Protein AF-A0A524RUF8-F1 (afdb_monomer_lite)

Foldseek 3Di:
DVVVVVVCVVPVCVVVVVLVLLVLPDDPVCSVVSVVVVVVVVVVCVVVVVVVQVVLVVVPVCRSVVVVVVVVVVVVVCCVPPPDDSDDPVRDDDDDDPVRVPVVVVVVVQCVPPVRVVVVVVVVVVVVVVVVVVD

Radius of gyration: 19.33 Å; chains: 1; bounding box: 48×36×53 Å

Secondary structure (DSSP, 8-state):
-HHHHHHHHHHTTHHHHHHHHHHHHS-TTTHHHHHHHHHHHHHHHHHHHHHHHHHHHHH-TTHHHHHHHHHHHHHHHHHHHH---SS-GGG-PPPPPTTTS-HHHHHHHHHHSHHHHHHHHHHHHHHHHHHHH--

Organism: NCBI:txid2507554

pLDDT: mean 83.52, std 9.85, range [46.72, 95.44]

Structure (mmCIF, N/CA/C/O backbone):
data_AF-A0A524RUF8-F1
#
_entry.id   AF-A0A524RUF8-F1
#
loop_
_atom_site.group_PDB
_atom_site.id
_atom_site.type_symbol
_atom_site.label_atom_id
_atom_site.label_alt_id
_atom_site.label_comp_id
_atom_site.label_asym_id
_atom_site.label_entity_id
_atom_site.label_seq_id
_atom_site.pdbx_PDB_ins_code
_atom_site.Cartn_x
_atom_site.Cartn_y
_atom_site.Cartn_z
_atom_site.occupancy
_atom_site.B_iso_or_equiv
_atom_site.auth_seq_id
_atom_site.auth_comp_id
_atom_site.auth_asym_id
_atom_site.auth_atom_id
_atom_site.pdbx_PDB_model_num
ATOM 1 N N . MET A 1 1 ? 5.686 19.481 -10.696 1.00 80.69 1 MET A N 1
ATOM 2 C CA . MET A 1 1 ? 6.409 18.812 -9.589 1.00 80.69 1 MET A CA 1
ATOM 3 C C . MET A 1 1 ? 5.611 18.881 -8.281 1.00 80.69 1 MET A C 1
ATOM 5 O O . MET A 1 1 ? 5.218 17.828 -7.800 1.00 80.69 1 MET A O 1
ATOM 9 N N . PHE A 1 2 ? 5.238 20.068 -7.779 1.00 89.62 2 PHE A N 1
ATOM 10 C CA . PHE A 1 2 ? 4.417 20.215 -6.557 1.00 89.62 2 PHE A CA 1
ATOM 11 C C . PHE A 1 2 ? 3.030 19.557 -6.618 1.00 89.62 2 PHE A C 1
ATOM 13 O O . PHE A 1 2 ? 2.693 18.780 -5.733 1.00 89.62 2 PHE A O 1
ATOM 20 N N . LEU A 1 3 ? 2.255 19.796 -7.684 1.00 90.12 3 LEU A N 1
ATOM 21 C CA . LEU A 1 3 ? 0.925 19.186 -7.835 1.00 90.12 3 LEU A CA 1
ATOM 22 C C . LEU A 1 3 ? 0.988 17.651 -7.835 1.00 90.12 3 LEU A C 1
ATOM 24 O O . LEU A 1 3 ? 0.175 16.997 -7.194 1.00 90.12 3 LEU A O 1
ATOM 28 N N . GLY A 1 4 ? 2.004 17.085 -8.493 1.00 86.31 4 GLY A N 1
ATOM 29 C CA . GLY A 1 4 ? 2.237 15.641 -8.496 1.00 86.31 4 GLY A CA 1
ATOM 30 C C . GLY A 1 4 ? 2.497 15.087 -7.094 1.00 86.31 4 GLY A C 1
ATOM 31 O O . GLY A 1 4 ? 1.963 14.043 -6.760 1.00 86.31 4 GLY A O 1
ATOM 32 N N . ARG A 1 5 ? 3.242 15.808 -6.246 1.00 85.06 5 ARG A N 1
ATOM 33 C CA . ARG A 1 5 ? 3.505 15.403 -4.852 1.00 85.06 5 ARG A CA 1
ATOM 34 C C . ARG A 1 5 ? 2.280 15.508 -3.955 1.00 85.06 5 ARG A C 1
ATOM 36 O O . ARG A 1 5 ? 2.108 14.676 -3.074 1.00 85.06 5 ARG A O 1
ATOM 43 N N . ILE A 1 6 ? 1.435 16.511 -4.184 1.00 89.31 6 ILE A N 1
ATOM 44 C CA . ILE A 1 6 ? 0.162 16.642 -3.468 1.00 89.31 6 ILE A CA 1
ATOM 45 C C . ILE A 1 6 ? -0.744 15.455 -3.803 1.00 89.31 6 ILE A C 1
ATOM 47 O O . ILE A 1 6 ? -1.299 14.845 -2.895 1.00 89.31 6 ILE A O 1
ATOM 51 N N . LEU A 1 7 ? -0.862 15.108 -5.089 1.00 86.81 7 LEU A N 1
ATOM 52 C CA . LEU A 1 7 ? -1.656 13.961 -5.529 1.00 86.81 7 LEU A CA 1
ATOM 53 C C . LEU A 1 7 ? -1.101 12.647 -4.976 1.00 86.81 7 LEU A C 1
ATOM 55 O O . LEU A 1 7 ? -1.855 11.870 -4.402 1.00 86.81 7 LEU A O 1
ATOM 59 N N . ASP A 1 8 ? 0.211 12.446 -5.081 1.00 82.38 8 ASP A N 1
ATOM 60 C CA . ASP A 1 8 ? 0.896 11.264 -4.560 1.00 82.38 8 ASP A CA 1
ATOM 61 C C . ASP A 1 8 ? 0.653 11.098 -3.050 1.00 82.38 8 ASP A C 1
ATOM 63 O O . ASP A 1 8 ? 0.187 10.051 -2.596 1.00 82.38 8 ASP A O 1
ATOM 67 N N . GLY A 1 9 ? 0.824 12.180 -2.281 1.00 84.12 9 GLY A N 1
ATOM 68 C CA . GLY A 1 9 ? 0.538 12.207 -0.847 1.00 84.12 9 GLY A CA 1
ATOM 69 C C . GLY A 1 9 ? -0.931 11.929 -0.518 1.00 84.12 9 GLY A C 1
ATOM 70 O O . GLY A 1 9 ? -1.215 11.160 0.398 1.00 84.12 9 GLY A O 1
ATOM 71 N N . ALA A 1 10 ? -1.868 12.491 -1.286 1.00 84.88 10 ALA A N 1
ATOM 72 C CA . ALA A 1 10 ? -3.296 12.236 -1.104 1.00 84.88 10 ALA A CA 1
ATOM 73 C C . ALA A 1 10 ? -3.663 10.761 -1.355 1.00 84.88 10 ALA A C 1
ATOM 75 O O . ALA A 1 10 ? -4.521 10.215 -0.665 1.00 84.88 10 ALA A O 1
ATOM 76 N N . THR A 1 11 ? -2.993 10.093 -2.300 1.00 85.44 11 THR A N 1
ATOM 77 C CA . THR A 1 11 ? -3.218 8.669 -2.616 1.00 85.44 11 THR A CA 1
ATOM 78 C C . THR A 1 11 ? -2.394 7.687 -1.774 1.00 85.44 11 THR A C 1
ATOM 80 O O . THR A 1 11 ? -2.659 6.482 -1.790 1.00 85.44 11 THR A O 1
ATOM 83 N N . GLY A 1 12 ? -1.421 8.176 -1.000 1.00 82.81 12 GLY A N 1
ATOM 84 C CA . GLY A 1 12 ? -0.479 7.342 -0.246 1.00 82.81 12 GLY A CA 1
ATOM 85 C C . GLY A 1 12 ? -1.096 6.531 0.902 1.00 82.81 12 GLY A C 1
ATOM 86 O O . GLY A 1 12 ? -0.492 5.571 1.373 1.00 82.81 12 GLY A O 1
ATOM 87 N N . GLY A 1 13 ? -2.313 6.866 1.344 1.00 82.06 13 GLY A N 1
ATOM 88 C CA . GLY A 1 13 ? -3.005 6.174 2.443 1.00 82.06 13 GLY A CA 1
ATOM 89 C C . GLY A 1 13 ? -3.579 4.792 2.098 1.00 82.06 13 GLY A C 1
ATOM 90 O O . GLY A 1 13 ? -4.053 4.087 2.987 1.00 82.06 13 GLY A O 1
ATOM 91 N N . THR A 1 14 ? -3.525 4.378 0.832 1.00 85.31 14 THR A N 1
ATOM 92 C CA . THR A 1 14 ? -4.166 3.154 0.314 1.00 85.31 14 THR A CA 1
ATOM 93 C C . THR A 1 14 ? -3.799 1.880 1.078 1.00 85.31 14 THR A C 1
ATOM 95 O O . THR A 1 14 ? -4.686 1.101 1.427 1.00 85.31 14 THR A O 1
ATOM 98 N N . ALA A 1 15 ? -2.519 1.674 1.401 1.00 83.44 15 ALA A N 1
ATOM 99 C CA . ALA A 1 15 ? -2.077 0.488 2.138 1.00 83.44 15 ALA A CA 1
ATOM 100 C C . ALA A 1 15 ? -2.606 0.449 3.583 1.00 83.44 15 ALA A C 1
ATOM 102 O O . ALA A 1 15 ? -2.918 -0.628 4.094 1.00 83.44 15 ALA A O 1
ATOM 103 N N . ALA A 1 16 ? -2.718 1.606 4.241 1.00 84.94 16 ALA A N 1
ATOM 104 C CA . ALA A 1 16 ? -3.268 1.705 5.591 1.00 84.94 16 ALA A CA 1
ATOM 105 C C . ALA A 1 16 ? -4.783 1.452 5.585 1.00 84.94 16 ALA A C 1
ATOM 107 O O . ALA A 1 16 ? -5.282 0.687 6.408 1.00 84.94 16 ALA A O 1
ATOM 108 N N . THR A 1 17 ? -5.503 2.019 4.610 1.00 85.56 17 THR A N 1
ATOM 109 C CA . THR A 1 17 ? -6.941 1.781 4.425 1.00 85.56 17 THR A CA 1
ATOM 110 C C . THR A 1 17 ? -7.236 0.308 4.145 1.00 85.56 17 THR A C 1
ATOM 112 O O . THR A 1 17 ? -8.118 -0.266 4.778 1.00 85.56 17 THR A O 1
ATOM 115 N N . ALA A 1 18 ? -6.473 -0.337 3.258 1.00 84.81 18 ALA A N 1
ATOM 116 C CA . ALA A 1 18 ? -6.649 -1.757 2.952 1.00 84.81 18 ALA A CA 1
ATOM 117 C C . ALA A 1 18 ? -6.423 -2.653 4.183 1.00 84.81 18 ALA A C 1
ATOM 119 O O . ALA A 1 18 ? -7.197 -3.576 4.432 1.00 84.81 18 ALA A O 1
ATOM 120 N N . GLN A 1 19 ? -5.393 -2.362 4.984 1.00 86.75 19 GLN A N 1
ATOM 121 C CA . GLN A 1 19 ? -5.127 -3.092 6.226 1.00 86.75 19 GLN A CA 1
ATOM 122 C C . GLN A 1 19 ? -6.231 -2.897 7.270 1.00 86.75 19 GLN A C 1
ATOM 124 O O . GLN A 1 19 ? -6.595 -3.864 7.937 1.00 86.75 19 GLN A O 1
ATOM 129 N N . ALA A 1 20 ? -6.779 -1.685 7.394 1.00 86.25 20 ALA A N 1
ATOM 130 C CA . ALA A 1 20 ? -7.901 -1.407 8.288 1.00 86.25 20 ALA A CA 1
ATOM 131 C C . ALA A 1 20 ? -9.149 -2.207 7.885 1.00 86.25 20 ALA A C 1
ATOM 133 O O . ALA A 1 20 ? -9.699 -2.928 8.711 1.00 86.25 20 ALA A O 1
ATOM 134 N N . VAL A 1 21 ? -9.510 -2.193 6.597 1.00 85.44 21 VAL A N 1
ATOM 135 C CA . VAL A 1 21 ? -10.640 -2.978 6.071 1.00 85.44 21 VAL A CA 1
ATOM 136 C C . VAL A 1 21 ? -10.461 -4.468 6.360 1.00 85.44 21 VAL A C 1
ATOM 138 O O . VAL A 1 21 ? -11.380 -5.124 6.844 1.00 85.44 21 VAL A O 1
ATOM 141 N N . ILE A 1 22 ? -9.264 -5.013 6.120 1.00 85.94 22 ILE A N 1
ATOM 142 C CA . ILE A 1 22 ? -8.964 -6.421 6.416 1.00 85.94 22 ILE A CA 1
ATOM 143 C C . ILE A 1 22 ? -9.090 -6.710 7.917 1.00 85.94 22 ILE A C 1
ATOM 145 O O . ILE A 1 22 ? -9.605 -7.767 8.286 1.00 85.94 22 ILE A O 1
ATOM 149 N N . ALA A 1 23 ? -8.658 -5.793 8.786 1.00 86.44 23 ALA A N 1
ATOM 150 C CA . ALA A 1 23 ? -8.806 -5.936 10.231 1.00 86.44 23 ALA A CA 1
ATOM 151 C C . ALA A 1 23 ? -10.281 -5.956 10.668 1.00 86.44 23 ALA A C 1
ATOM 153 O O . ALA A 1 23 ? -10.633 -6.743 11.552 1.00 86.44 23 ALA A O 1
ATOM 154 N N . ASP A 1 24 ? -11.123 -5.137 10.038 1.00 84.50 24 ASP A N 1
ATOM 155 C CA . ASP A 1 24 ? -12.544 -5.003 10.367 1.00 84.50 24 ASP A CA 1
ATOM 156 C C . ASP A 1 24 ? -13.352 -6.239 9.951 1.00 84.50 24 ASP A C 1
ATOM 158 O O . ASP A 1 24 ? -14.185 -6.720 10.718 1.00 84.50 24 ASP A O 1
ATOM 162 N N . VAL A 1 25 ? -13.066 -6.817 8.778 1.00 83.31 25 VAL A N 1
ATOM 163 C CA . VAL A 1 25 ? -13.805 -7.989 8.266 1.00 83.31 25 VAL A CA 1
ATOM 164 C C . VAL A 1 25 ? -13.249 -9.335 8.743 1.00 83.31 25 VAL A C 1
ATOM 166 O O . VAL A 1 25 ? -13.918 -10.360 8.600 1.00 83.31 25 VAL A O 1
ATOM 169 N N . THR A 1 26 ? -12.026 -9.371 9.290 1.00 85.75 26 THR A N 1
ATOM 170 C CA . THR A 1 26 ? -11.358 -10.625 9.678 1.00 85.75 26 THR A CA 1
ATOM 171 C C . THR A 1 26 ? -11.464 -10.902 11.185 1.00 85.75 26 THR A C 1
ATOM 173 O O . THR A 1 26 ? -11.001 -10.084 11.993 1.00 85.75 26 THR A O 1
ATOM 176 N N . PRO A 1 27 ? -11.963 -12.091 11.586 1.00 87.38 27 PRO A N 1
ATOM 177 C CA . PRO A 1 27 ? -11.974 -12.546 12.976 1.00 87.38 27 PRO A CA 1
ATOM 178 C C . PRO A 1 27 ? -10.581 -12.524 13.637 1.00 87.38 27 PRO A C 1
ATOM 180 O O . PRO A 1 27 ? -9.589 -12.807 12.956 1.00 87.38 27 PRO A O 1
ATOM 183 N N . PRO A 1 28 ? -10.470 -12.233 14.951 1.00 87.50 28 PRO A N 1
ATOM 184 C CA . PRO A 1 28 ? -9.183 -12.048 15.633 1.00 87.50 28 PRO A CA 1
ATOM 185 C C . PRO A 1 28 ? -8.202 -13.217 15.483 1.00 87.50 28 PRO A C 1
ATOM 187 O O . PRO A 1 28 ? -7.008 -12.995 15.297 1.00 87.50 28 PRO A O 1
ATOM 190 N N . ASP A 1 29 ? -8.708 -14.450 15.496 1.00 90.44 29 ASP A N 1
ATOM 191 C CA . ASP A 1 29 ? -7.950 -15.696 15.338 1.00 90.44 29 ASP A CA 1
ATOM 192 C C . ASP A 1 29 ? -7.329 -15.854 13.940 1.00 90.44 29 ASP A C 1
ATOM 194 O O . ASP A 1 29 ? -6.318 -16.536 13.777 1.00 90.44 29 ASP A O 1
ATOM 198 N N . ARG A 1 30 ? -7.893 -15.193 12.919 1.00 89.75 30 ARG A N 1
ATOM 199 C CA . ARG A 1 30 ? -7.441 -15.291 11.519 1.00 89.75 30 ARG A CA 1
ATOM 200 C C . ARG A 1 30 ? -6.671 -14.071 11.028 1.00 89.75 30 ARG A C 1
ATOM 202 O O . ARG A 1 30 ? -6.081 -14.134 9.947 1.00 89.75 30 ARG A O 1
ATOM 209 N N . ARG A 1 31 ? -6.623 -12.982 11.804 1.00 88.25 31 ARG A N 1
ATOM 210 C CA . ARG A 1 31 ? -5.974 -11.719 11.403 1.00 88.25 31 ARG A CA 1
ATOM 211 C C . ARG A 1 31 ? -4.510 -11.900 11.022 1.00 88.25 31 ARG A C 1
ATOM 213 O O . ARG A 1 31 ? -4.101 -11.401 9.980 1.00 88.25 31 ARG A O 1
ATOM 220 N N . ALA A 1 32 ? -3.742 -12.666 11.798 1.00 89.81 32 ALA A N 1
ATOM 221 C CA . ALA A 1 32 ? -2.330 -12.919 11.496 1.00 89.81 32 ALA A CA 1
ATOM 222 C C . ALA A 1 32 ? -2.136 -13.558 10.107 1.00 89.81 32 ALA A C 1
ATOM 224 O O . ALA A 1 32 ? -1.274 -13.135 9.338 1.00 89.81 32 ALA A O 1
ATOM 225 N N . ARG A 1 33 ? -2.990 -14.526 9.742 1.00 90.00 33 ARG A N 1
ATOM 226 C CA . ARG A 1 33 ? -2.961 -15.163 8.418 1.00 90.00 33 ARG A CA 1
ATOM 227 C C . ARG A 1 33 ? -3.367 -14.188 7.314 1.00 90.00 33 ARG A C 1
ATOM 229 O O . ARG A 1 33 ? -2.724 -14.170 6.270 1.00 90.00 33 ARG A O 1
ATOM 236 N N . ALA A 1 34 ? -4.405 -13.383 7.539 1.00 89.81 34 ALA A N 1
ATOM 237 C CA . ALA A 1 34 ? -4.862 -12.390 6.568 1.00 89.81 34 ALA A CA 1
ATOM 238 C C . ALA A 1 34 ? -3.787 -11.327 6.288 1.00 89.81 34 ALA A C 1
ATOM 240 O O . ALA A 1 34 ? -3.482 -11.062 5.128 1.00 89.81 34 ALA A O 1
ATOM 241 N N . PHE A 1 35 ? -3.134 -10.795 7.326 1.00 90.31 35 PHE A N 1
ATOM 242 C CA . PHE A 1 35 ? -1.995 -9.887 7.162 1.00 90.31 35 PHE A CA 1
ATOM 243 C C . PHE A 1 35 ? -0.799 -10.566 6.478 1.00 90.31 35 PHE A C 1
ATOM 245 O O . PHE A 1 35 ? -0.136 -9.948 5.648 1.00 90.31 35 PHE A O 1
ATOM 252 N N . GLY A 1 36 ? -0.560 -11.855 6.741 1.00 91.25 36 GLY A N 1
ATOM 253 C CA . GLY A 1 36 ? 0.453 -12.637 6.028 1.00 91.25 36 GLY A CA 1
ATOM 254 C C . GLY A 1 36 ? 0.208 -12.709 4.515 1.00 91.25 36 GLY A C 1
ATOM 255 O O . GLY A 1 36 ? 1.148 -12.568 3.733 1.00 91.25 36 GLY A O 1
ATOM 256 N N . LEU A 1 37 ? -1.051 -12.849 4.083 1.00 91.38 37 LEU A N 1
ATOM 257 C CA . LEU A 1 37 ? -1.413 -12.848 2.658 1.00 91.38 37 LEU A CA 1
ATOM 258 C C . LEU A 1 37 ? -1.120 -11.502 1.980 1.00 91.38 37 LEU A C 1
ATOM 260 O O . LEU A 1 37 ? -0.692 -11.493 0.828 1.00 91.38 37 LEU A O 1
ATOM 264 N N . ILE A 1 38 ? -1.284 -10.381 2.693 1.00 90.12 38 ILE A N 1
ATOM 265 C CA . ILE A 1 38 ? -0.892 -9.053 2.192 1.00 90.12 38 ILE A CA 1
ATOM 266 C C . ILE A 1 38 ? 0.613 -9.026 1.908 1.00 90.12 38 ILE A C 1
ATOM 268 O O . ILE A 1 38 ? 1.032 -8.600 0.834 1.00 90.12 38 ILE A O 1
ATOM 272 N N . GLY A 1 39 ? 1.427 -9.530 2.841 1.00 89.25 39 GLY A N 1
ATOM 273 C CA . GLY A 1 39 ? 2.879 -9.620 2.668 1.00 89.25 39 GLY A CA 1
ATOM 274 C C . GLY A 1 39 ? 3.280 -10.465 1.455 1.00 89.25 39 GLY A C 1
ATOM 275 O O . GLY A 1 39 ? 4.137 -10.049 0.678 1.00 89.25 39 GLY A O 1
ATOM 276 N N . ILE A 1 40 ? 2.614 -11.606 1.239 1.00 94.44 40 ILE A N 1
ATOM 277 C CA . ILE A 1 40 ? 2.830 -12.455 0.054 1.00 94.44 40 ILE A CA 1
ATOM 278 C C . ILE A 1 40 ? 2.481 -11.692 -1.229 1.00 94.44 40 ILE A C 1
ATOM 280 O O . ILE A 1 40 ? 3.256 -11.720 -2.184 1.00 94.44 40 ILE A O 1
ATOM 284 N N . ALA A 1 41 ? 1.352 -10.980 -1.252 1.00 91.62 41 ALA A N 1
ATOM 285 C CA . ALA A 1 41 ? 0.938 -10.196 -2.412 1.00 91.62 41 ALA A CA 1
ATOM 286 C C . ALA A 1 41 ? 1.952 -9.089 -2.753 1.00 91.62 41 ALA A C 1
ATOM 288 O O . ALA A 1 41 ? 2.339 -8.954 -3.915 1.00 91.62 41 ALA A O 1
ATOM 289 N N . PHE A 1 42 ? 2.443 -8.348 -1.751 1.00 90.69 42 PHE A N 1
ATOM 290 C CA . PHE A 1 42 ? 3.505 -7.359 -1.954 1.00 90.69 42 PHE A CA 1
ATOM 291 C C . PHE A 1 42 ? 4.801 -8.006 -2.442 1.00 90.69 42 PHE A C 1
ATOM 293 O O . PHE A 1 42 ? 5.394 -7.515 -3.399 1.00 90.69 42 PHE A O 1
ATOM 300 N N . GLY A 1 43 ? 5.224 -9.118 -1.834 1.00 92.56 43 GLY A N 1
ATOM 301 C CA . GLY A 1 43 ? 6.436 -9.834 -2.232 1.00 92.56 43 GLY A CA 1
ATOM 302 C C . GLY A 1 43 ? 6.388 -10.299 -3.688 1.00 92.56 43 GLY A C 1
ATOM 303 O O . GLY A 1 43 ? 7.330 -10.063 -4.441 1.00 92.56 43 GLY A O 1
ATOM 304 N N . LEU A 1 44 ? 5.264 -10.880 -4.119 1.00 94.62 44 LEU A N 1
ATOM 305 C CA . LEU A 1 44 ? 5.051 -11.276 -5.515 1.00 94.62 44 LEU A CA 1
ATOM 306 C C . LEU A 1 44 ? 5.049 -10.069 -6.459 1.00 94.62 44 LEU A C 1
ATOM 308 O O . LEU A 1 44 ? 5.664 -10.124 -7.524 1.00 94.62 44 LEU A O 1
ATOM 312 N N . GLY A 1 45 ? 4.406 -8.968 -6.061 1.00 91.50 45 GLY A N 1
ATOM 313 C CA . GLY A 1 45 ? 4.413 -7.721 -6.825 1.00 91.50 45 GLY A CA 1
ATOM 314 C C . GLY A 1 45 ? 5.823 -7.159 -7.015 1.00 91.50 45 GLY A C 1
ATOM 315 O O . GLY A 1 45 ? 6.195 -6.805 -8.131 1.00 91.50 45 GLY A O 1
ATOM 316 N N . PHE A 1 46 ? 6.638 -7.145 -5.959 1.00 92.38 46 PHE A N 1
ATOM 317 C CA . PHE A 1 46 ? 8.036 -6.712 -6.024 1.00 92.38 46 PHE A CA 1
ATOM 318 C C . PHE A 1 46 ? 8.925 -7.664 -6.826 1.00 92.38 46 PHE A C 1
ATOM 320 O O . PHE A 1 46 ? 9.833 -7.204 -7.513 1.00 92.38 46 PHE A O 1
ATOM 327 N N . MET A 1 47 ? 8.670 -8.971 -6.767 1.00 94.81 47 MET A N 1
ATOM 328 C CA . MET A 1 47 ? 9.428 -9.965 -7.526 1.00 94.81 47 MET A CA 1
ATOM 329 C C . MET A 1 47 ? 9.158 -9.853 -9.031 1.00 94.81 47 MET A C 1
ATOM 331 O O . MET A 1 47 ? 10.088 -9.874 -9.835 1.00 94.81 47 MET A O 1
ATOM 335 N N . LEU A 1 48 ? 7.888 -9.735 -9.424 1.00 94.00 48 LEU A N 1
ATOM 336 C CA . LEU A 1 48 ? 7.484 -9.733 -10.833 1.00 94.00 48 LEU A CA 1
ATOM 337 C C . LEU A 1 48 ? 7.546 -8.339 -11.468 1.00 94.00 48 LEU A C 1
ATOM 339 O O . LEU A 1 48 ? 7.802 -8.220 -12.666 1.00 94.00 48 LEU A O 1
ATOM 343 N N . GLY A 1 49 ? 7.326 -7.286 -10.679 1.00 91.56 49 GLY A N 1
ATOM 344 C CA . GLY A 1 49 ? 7.170 -5.908 -11.145 1.00 91.56 49 GLY A CA 1
ATOM 345 C C . GLY A 1 49 ? 8.343 -5.387 -11.981 1.00 91.56 49 GLY A C 1
ATOM 346 O O . GLY A 1 49 ? 8.118 -5.010 -13.131 1.00 91.56 49 GLY A O 1
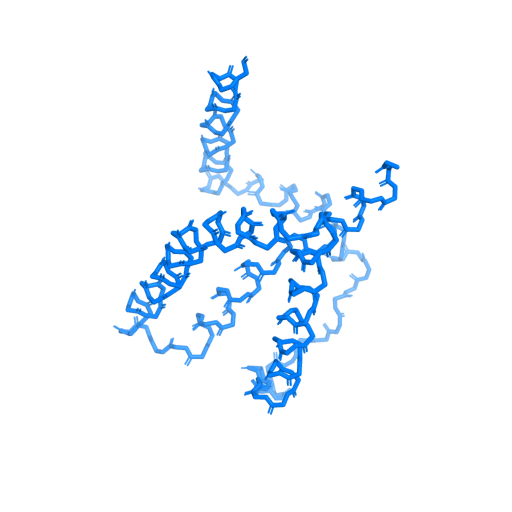ATOM 347 N N . PRO A 1 50 ? 9.591 -5.386 -11.473 1.00 93.19 50 PRO A N 1
ATOM 348 C CA . PRO A 1 50 ? 10.751 -4.898 -12.221 1.00 93.19 50 PRO A CA 1
ATOM 349 C C . PRO A 1 50 ? 11.038 -5.717 -13.481 1.00 93.19 50 PRO A C 1
ATOM 351 O O . PRO A 1 50 ? 11.361 -5.144 -14.519 1.00 93.19 50 PRO A O 1
ATOM 354 N N . GLY A 1 51 ? 10.877 -7.044 -13.414 1.00 93.69 51 GLY A N 1
ATOM 355 C CA . GLY A 1 51 ? 11.075 -7.931 -14.562 1.00 93.69 51 GLY A CA 1
ATOM 356 C C . GLY A 1 51 ? 10.079 -7.641 -15.683 1.00 93.69 51 GLY A C 1
ATOM 357 O O . GLY A 1 51 ? 10.475 -7.387 -16.819 1.00 93.69 51 GLY A O 1
ATOM 358 N N . LEU A 1 52 ? 8.785 -7.592 -15.356 1.00 93.38 52 LEU A N 1
ATOM 359 C CA . LEU A 1 52 ? 7.732 -7.241 -16.312 1.00 93.38 52 LEU A CA 1
ATOM 360 C C . LEU A 1 52 ? 7.886 -5.808 -16.834 1.00 93.38 52 LEU A C 1
ATOM 362 O O . LEU A 1 52 ? 7.775 -5.572 -18.035 1.00 93.38 52 LEU A O 1
ATOM 366 N N . GLY A 1 53 ? 8.185 -4.857 -15.950 1.00 91.81 53 GLY A N 1
ATOM 367 C CA . GLY A 1 53 ? 8.401 -3.458 -16.310 1.00 91.81 53 GLY A CA 1
ATOM 368 C C . GLY A 1 53 ? 9.577 -3.274 -17.267 1.00 91.81 53 GLY A C 1
ATOM 369 O O . GLY A 1 53 ? 9.445 -2.559 -18.257 1.00 91.81 53 GLY A O 1
ATOM 370 N N . GLY A 1 54 ? 10.696 -3.960 -17.022 1.00 92.88 54 GLY A N 1
ATOM 371 C CA . GLY A 1 54 ? 11.879 -3.924 -17.881 1.00 92.88 54 GLY A CA 1
ATOM 372 C C . GLY A 1 54 ? 11.625 -4.526 -19.263 1.00 92.88 54 GLY A C 1
ATOM 373 O O . GLY A 1 54 ? 11.963 -3.908 -20.272 1.00 92.88 54 GLY A O 1
ATOM 374 N N . LEU A 1 55 ? 10.960 -5.685 -19.324 1.00 95.06 55 LEU A N 1
ATOM 375 C CA . LEU A 1 55 ? 10.592 -6.325 -20.592 1.00 95.06 55 LEU A CA 1
ATOM 376 C C . LEU A 1 55 ? 9.658 -5.439 -21.428 1.00 95.06 55 LEU A C 1
ATOM 378 O O . LEU A 1 55 ? 9.891 -5.240 -22.619 1.00 95.06 55 LEU A O 1
ATOM 382 N N . LEU A 1 56 ? 8.629 -4.859 -20.804 1.00 94.00 56 LEU A N 1
ATOM 383 C CA . LEU A 1 56 ? 7.686 -3.966 -21.481 1.00 94.00 56 LEU A CA 1
ATOM 384 C C . LEU A 1 56 ? 8.356 -2.665 -21.943 1.00 94.00 56 LEU A C 1
ATOM 386 O O . LEU A 1 56 ? 8.087 -2.203 -23.053 1.00 94.00 56 LEU A O 1
ATOM 390 N N . ALA A 1 57 ? 9.250 -2.098 -21.128 1.00 93.31 57 ALA A N 1
ATOM 391 C CA . ALA A 1 57 ? 10.011 -0.902 -21.482 1.00 93.31 57 ALA A CA 1
ATOM 392 C C . ALA A 1 57 ? 10.941 -1.141 -22.680 1.00 93.31 57 ALA A C 1
ATOM 394 O O . ALA A 1 57 ? 11.106 -0.239 -23.501 1.00 93.31 57 ALA A O 1
ATOM 395 N N . GLY A 1 58 ? 11.499 -2.353 -22.800 1.00 92.56 58 GLY A N 1
ATOM 396 C CA . GLY A 1 58 ? 12.335 -2.764 -23.929 1.00 92.56 58 GLY A CA 1
ATOM 397 C C . GLY A 1 58 ? 11.597 -2.786 -25.272 1.00 92.56 58 GLY A C 1
ATOM 398 O O . GLY A 1 58 ? 12.214 -2.546 -26.304 1.00 92.56 58 GLY A O 1
ATOM 399 N N . ILE A 1 59 ? 10.278 -3.014 -25.266 1.00 93.62 59 ILE A N 1
ATOM 400 C CA . ILE A 1 59 ? 9.434 -2.907 -26.468 1.00 93.62 59 ILE A CA 1
ATOM 401 C C . ILE A 1 59 ? 9.086 -1.438 -26.726 1.00 93.62 59 ILE A C 1
ATOM 403 O O . ILE A 1 59 ? 9.249 -0.929 -27.834 1.00 93.62 59 ILE A O 1
ATOM 407 N N . ASN A 1 60 ? 8.575 -0.746 -25.705 1.00 92.00 60 ASN A N 1
ATOM 408 C CA . ASN A 1 60 ? 8.270 0.677 -25.767 1.00 92.00 60 ASN A CA 1
ATOM 409 C C . ASN A 1 60 ? 8.213 1.257 -24.352 1.00 92.00 60 ASN A C 1
ATOM 411 O O . ASN A 1 60 ? 7.468 0.779 -23.498 1.00 92.00 60 ASN A O 1
ATOM 415 N N . VAL A 1 61 ? 8.918 2.366 -24.135 1.00 92.88 61 VAL A N 1
ATOM 416 C CA . VAL A 1 61 ? 9.009 3.061 -22.841 1.00 92.88 61 VAL A CA 1
ATOM 417 C C . VAL A 1 61 ? 7.649 3.445 -22.227 1.00 92.88 61 VAL A C 1
ATOM 419 O O . VAL A 1 61 ? 7.544 3.624 -21.017 1.00 92.88 61 VAL A O 1
ATOM 422 N N . ARG A 1 62 ? 6.585 3.556 -23.034 1.00 93.69 62 ARG A N 1
ATOM 423 C CA . ARG A 1 62 ? 5.226 3.897 -22.575 1.00 93.69 62 ARG A CA 1
ATOM 424 C C . ARG A 1 62 ? 4.400 2.687 -22.130 1.00 93.69 62 ARG A C 1
ATOM 426 O O . ARG A 1 62 ? 3.436 2.864 -21.388 1.00 93.69 62 ARG A O 1
ATOM 433 N N . LEU A 1 63 ? 4.741 1.475 -22.570 1.00 93.31 63 LEU A N 1
ATOM 434 C CA . LEU A 1 63 ? 3.956 0.269 -22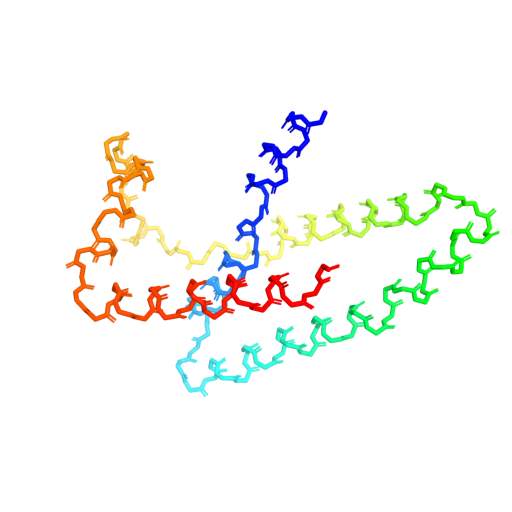.276 1.00 93.31 63 LEU A CA 1
ATOM 435 C C . LEU A 1 63 ? 3.866 -0.066 -20.783 1.00 93.31 63 LEU A C 1
ATOM 437 O O . LEU A 1 63 ? 2.756 -0.365 -20.345 1.00 93.31 63 LEU A O 1
ATOM 441 N N . PRO A 1 64 ? 4.942 0.033 -19.976 1.00 93.31 64 PRO A N 1
ATOM 442 C CA . PRO A 1 64 ? 4.841 -0.206 -18.537 1.00 93.31 64 PRO A CA 1
ATOM 443 C C . PRO A 1 64 ? 3.778 0.675 -17.873 1.00 93.31 64 PRO A C 1
ATOM 445 O O . PRO A 1 64 ? 3.004 0.198 -17.047 1.00 93.31 64 PRO A O 1
ATOM 448 N N . ILE A 1 65 ? 3.696 1.945 -18.285 1.00 92.56 65 ILE A N 1
ATOM 449 C CA . ILE A 1 65 ? 2.734 2.915 -17.750 1.00 92.56 65 ILE A CA 1
ATOM 450 C C . ILE A 1 65 ? 1.306 2.533 -18.153 1.00 92.56 65 ILE A C 1
ATOM 452 O O . ILE A 1 65 ? 0.411 2.534 -17.312 1.00 92.56 65 ILE A O 1
ATOM 456 N N . LEU A 1 66 ? 1.085 2.183 -19.422 1.00 94.12 66 LEU A N 1
ATOM 457 C CA . LEU A 1 66 ? -0.243 1.804 -19.919 1.00 94.12 66 LEU A CA 1
ATOM 458 C C . LEU A 1 66 ? -0.748 0.505 -19.282 1.00 94.12 66 LEU A C 1
ATOM 460 O O . LEU A 1 66 ? -1.918 0.411 -18.918 1.00 94.12 66 LEU A O 1
ATOM 464 N N . VAL A 1 67 ? 0.134 -0.477 -19.100 1.00 94.00 67 VAL A N 1
ATOM 465 C CA . VAL A 1 67 ? -0.198 -1.736 -18.425 1.00 94.00 67 VAL A CA 1
ATOM 466 C C . VAL A 1 67 ? -0.508 -1.488 -16.948 1.00 94.00 67 VAL A C 1
ATOM 468 O O . VAL A 1 67 ? -1.531 -1.962 -16.459 1.00 94.00 67 VAL A O 1
ATOM 471 N N . ALA A 1 68 ? 0.308 -0.691 -16.249 1.00 91.75 68 ALA A N 1
ATOM 472 C CA . ALA A 1 68 ? 0.045 -0.310 -14.861 1.00 91.75 68 ALA A CA 1
ATOM 473 C C . ALA A 1 68 ? -1.296 0.428 -14.707 1.00 91.75 68 ALA A C 1
ATOM 475 O O . ALA A 1 68 ? -2.053 0.137 -13.782 1.00 91.75 68 ALA A O 1
ATOM 476 N N . LEU A 1 69 ? -1.629 1.324 -15.642 1.00 94.06 69 LEU A N 1
ATOM 477 C CA . LEU A 1 69 ? -2.927 1.997 -15.680 1.00 94.06 69 LEU A CA 1
ATOM 478 C C . LEU A 1 69 ? -4.077 0.994 -15.849 1.00 94.06 69 LEU A C 1
ATOM 480 O O . LEU A 1 69 ? -5.076 1.090 -15.140 1.00 94.06 69 LEU A O 1
ATOM 484 N N . GLY A 1 70 ? -3.927 0.008 -16.736 1.00 95.44 70 GLY A N 1
ATOM 485 C CA . GLY A 1 70 ? -4.905 -1.068 -16.907 1.00 95.44 70 GLY A CA 1
ATOM 486 C C . GLY A 1 70 ? -5.133 -1.866 -15.620 1.00 95.44 70 GLY A C 1
ATOM 487 O O . GLY A 1 70 ? -6.278 -2.064 -15.214 1.00 95.44 70 GLY A O 1
ATOM 488 N N . PHE A 1 71 ? -4.057 -2.254 -14.927 1.00 93.00 71 PHE A N 1
ATOM 489 C CA . PHE A 1 71 ? -4.148 -2.920 -13.623 1.00 93.00 71 PHE A CA 1
ATOM 490 C C . PHE A 1 71 ? -4.824 -2.044 -12.564 1.00 93.00 71 PHE A C 1
ATOM 492 O O . PHE A 1 71 ? -5.651 -2.542 -11.802 1.00 93.00 71 PHE A O 1
ATOM 499 N N . ALA A 1 72 ? -4.520 -0.745 -12.529 1.00 91.44 72 ALA A N 1
ATOM 500 C CA . ALA A 1 72 ? -5.142 0.189 -11.595 1.00 91.44 72 ALA A CA 1
ATOM 501 C C . ALA A 1 72 ? -6.654 0.332 -11.841 1.00 91.44 72 ALA A C 1
ATOM 503 O O . ALA A 1 72 ? -7.435 0.300 -10.890 1.00 91.44 72 ALA A O 1
ATOM 504 N N . LEU A 1 73 ? -7.079 0.430 -13.105 1.00 94.94 73 LEU A N 1
ATOM 505 C CA . LEU A 1 73 ? -8.496 0.493 -13.475 1.00 94.94 73 LEU A CA 1
ATOM 506 C C . LEU A 1 73 ? -9.228 -0.813 -13.157 1.00 94.94 73 LEU A C 1
ATOM 508 O O . LEU A 1 73 ? -10.343 -0.781 -12.640 1.00 94.94 73 LEU A O 1
ATOM 512 N N . LEU A 1 74 ? -8.592 -1.958 -13.412 1.00 94.56 74 LEU A N 1
ATOM 513 C CA . LEU A 1 74 ? -9.137 -3.259 -13.034 1.00 94.56 74 LEU A CA 1
ATOM 514 C C . LEU A 1 74 ? -9.300 -3.370 -11.513 1.00 94.56 74 LEU A C 1
ATOM 516 O O . LEU A 1 74 ? -10.356 -3.775 -11.037 1.00 94.56 74 LEU A O 1
ATOM 520 N N . ASN A 1 75 ? -8.287 -2.963 -10.747 1.00 91.06 75 ASN A N 1
ATOM 521 C CA . ASN A 1 75 ? -8.356 -2.939 -9.291 1.00 91.06 75 ASN A CA 1
ATOM 522 C C . ASN A 1 75 ? -9.482 -2.022 -8.785 1.00 91.06 75 ASN A C 1
ATOM 524 O O . ASN A 1 75 ? -10.214 -2.399 -7.875 1.00 91.06 75 ASN A O 1
ATOM 528 N N . LEU A 1 76 ? -9.665 -0.850 -9.400 1.00 90.88 76 LEU A N 1
ATOM 529 C CA . LEU A 1 76 ? -10.765 0.057 -9.075 1.00 90.88 76 LEU A CA 1
ATOM 530 C C . LEU A 1 76 ? -12.131 -0.592 -9.338 1.00 90.88 76 LEU A C 1
ATOM 532 O O . LEU A 1 76 ? -13.017 -0.519 -8.490 1.00 90.88 76 LEU A O 1
ATOM 536 N N . LEU A 1 77 ? -12.296 -1.260 -10.481 1.00 94.00 77 LEU A N 1
ATOM 537 C CA . LEU A 1 77 ? -13.536 -1.957 -10.820 1.00 94.00 77 LEU A CA 1
ATOM 538 C C . LEU A 1 77 ? -13.842 -3.083 -9.822 1.00 94.00 77 LEU A C 1
ATOM 540 O O . LEU A 1 77 ? -14.977 -3.212 -9.361 1.00 94.00 77 LEU A O 1
ATOM 544 N N . LEU A 1 78 ? -12.830 -3.872 -9.455 1.00 90.19 78 LEU A N 1
ATOM 545 C CA . LEU A 1 78 ? -12.957 -4.930 -8.452 1.00 90.19 78 LEU A CA 1
ATOM 546 C C . LEU A 1 78 ? -13.282 -4.369 -7.066 1.00 90.19 78 LEU A C 1
ATOM 548 O O . LEU A 1 78 ? -14.095 -4.951 -6.356 1.00 90.19 78 LEU A O 1
ATOM 552 N N . ALA A 1 79 ? -12.707 -3.227 -6.690 1.00 88.12 79 ALA A N 1
ATOM 553 C CA . ALA A 1 79 ? -13.030 -2.567 -5.432 1.00 88.12 79 ALA A CA 1
ATOM 554 C C . ALA A 1 79 ? -14.489 -2.082 -5.410 1.00 88.12 79 ALA A C 1
ATOM 556 O O . ALA A 1 79 ? -15.205 -2.358 -4.456 1.00 88.12 79 ALA A O 1
ATOM 557 N N . ILE A 1 80 ? -14.961 -1.427 -6.475 1.00 87.44 80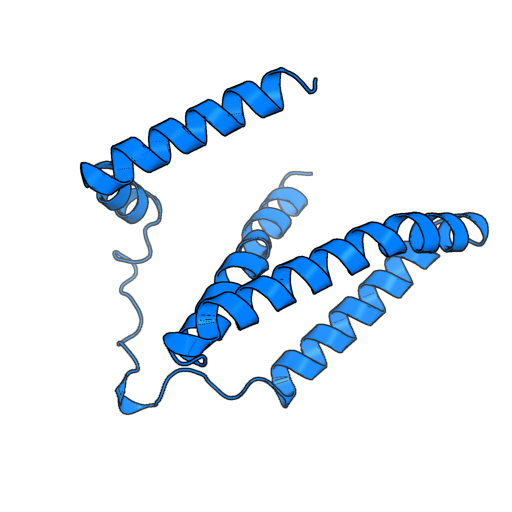 ILE A N 1
ATOM 558 C CA . ILE A 1 80 ? -16.339 -0.911 -6.551 1.00 87.44 80 ILE A CA 1
ATOM 559 C C . ILE A 1 80 ? -17.373 -2.045 -6.536 1.00 87.44 80 ILE A C 1
ATOM 561 O O . ILE A 1 80 ? -18.435 -1.906 -5.937 1.00 87.44 80 ILE A O 1
ATOM 565 N N . THR A 1 81 ? -17.087 -3.160 -7.208 1.00 87.88 81 THR A N 1
ATOM 566 C CA . THR A 1 81 ? -18.054 -4.260 -7.373 1.00 87.88 81 THR A CA 1
ATOM 567 C C . THR A 1 81 ? -17.960 -5.326 -6.283 1.00 87.88 81 THR A C 1
ATOM 569 O O . THR A 1 81 ? -18.972 -5.923 -5.918 1.00 87.88 81 THR A O 1
ATOM 572 N N . GLY A 1 82 ? -16.756 -5.591 -5.774 1.00 82.81 82 GLY A N 1
ATOM 573 C CA . GLY A 1 82 ? -16.471 -6.692 -4.858 1.00 82.81 82 GLY A CA 1
ATOM 574 C C . GLY A 1 82 ? -16.337 -6.287 -3.393 1.00 82.81 82 GLY A C 1
ATOM 575 O O . GLY A 1 82 ? -16.526 -7.135 -2.517 1.00 82.81 82 GLY A O 1
ATOM 576 N N . LEU A 1 83 ? -16.030 -5.020 -3.094 1.00 79.62 83 LEU A N 1
ATOM 577 C CA . LEU A 1 83 ? -15.881 -4.570 -1.715 1.00 79.62 83 LEU A CA 1
ATOM 578 C C . LEU A 1 83 ? -17.265 -4.293 -1.118 1.00 79.62 83 LEU A C 1
ATOM 580 O O . LEU A 1 83 ? -17.893 -3.271 -1.382 1.00 79.62 83 LEU A O 1
ATOM 584 N N . LYS A 1 84 ? -17.760 -5.235 -0.309 1.00 67.69 84 LYS A N 1
ATOM 585 C CA . LYS A 1 84 ? -18.949 -5.001 0.514 1.00 67.69 84 LYS A CA 1
ATOM 586 C C . LYS A 1 84 ? -18.590 -4.001 1.606 1.00 67.69 84 LYS A C 1
ATOM 588 O O . LYS A 1 84 ? -17.588 -4.184 2.298 1.00 67.69 84 LYS A O 1
ATOM 593 N N . GLU A 1 85 ? -19.417 -2.966 1.739 1.00 70.31 85 GLU A N 1
ATOM 594 C CA . GLU A 1 85 ? -19.293 -1.939 2.774 1.00 70.31 85 GLU A CA 1
ATOM 595 C C . GLU A 1 85 ? -19.006 -2.600 4.127 1.00 70.31 85 GLU A C 1
ATOM 597 O O . GLU A 1 85 ? -19.799 -3.406 4.617 1.00 70.31 85 GLU A O 1
ATOM 602 N N . SER A 1 86 ? -17.830 -2.315 4.687 1.00 65.44 86 SER A N 1
ATOM 603 C CA . SER A 1 86 ? -17.348 -3.004 5.890 1.00 65.44 86 SER A CA 1
ATOM 604 C C . SER A 1 86 ? -18.038 -2.496 7.158 1.00 65.44 86 SER A C 1
ATOM 606 O O . SER A 1 86 ? -18.021 -3.186 8.173 1.00 65.44 86 SER A O 1
ATOM 608 N N . LEU A 1 87 ? -18.685 -1.324 7.094 1.00 64.69 87 LEU A N 1
ATOM 609 C CA . LEU A 1 87 ? -19.361 -0.701 8.226 1.00 64.69 87 LEU A CA 1
ATOM 610 C C . LEU A 1 87 ? -20.896 -0.853 8.127 1.00 64.69 87 LEU A C 1
ATOM 612 O O . LEU A 1 87 ? -21.515 -0.288 7.216 1.00 64.69 87 LEU A O 1
ATOM 616 N N . PRO A 1 88 ? -21.547 -1.565 9.071 1.00 62.97 88 PRO A N 1
ATOM 617 C CA . PRO A 1 88 ? -23.004 -1.630 9.155 1.00 62.97 88 PRO A CA 1
ATOM 618 C C . PRO A 1 88 ? -23.620 -0.227 9.286 1.00 62.97 88 PRO A C 1
ATOM 620 O O . PRO A 1 88 ? -23.012 0.634 9.930 1.00 62.97 88 PRO A O 1
ATOM 623 N N . PRO A 1 89 ? -24.834 0.019 8.751 1.00 61.66 89 PRO A N 1
ATOM 624 C CA . PRO A 1 89 ? -25.517 1.310 8.874 1.00 61.66 89 PRO A CA 1
ATOM 625 C C . PRO A 1 89 ? -25.580 1.837 10.313 1.00 61.66 89 PRO A C 1
ATOM 627 O O . PRO A 1 89 ? -25.422 3.036 10.527 1.00 61.66 89 PRO A O 1
ATOM 630 N N . ASP A 1 90 ? -25.711 0.931 11.282 1.00 62.19 90 ASP A N 1
ATOM 631 C CA . ASP A 1 90 ? -25.859 1.237 12.709 1.00 62.19 90 ASP A CA 1
ATOM 632 C C . ASP A 1 90 ? -24.549 1.656 13.399 1.00 62.19 90 ASP A C 1
ATOM 634 O O . ASP A 1 90 ? -24.576 2.230 14.484 1.00 62.19 90 ASP A O 1
ATOM 638 N N . GLN A 1 91 ? -23.391 1.393 12.781 1.00 64.75 91 GLN A N 1
ATOM 639 C CA . GLN A 1 91 ? -22.072 1.803 13.287 1.00 64.75 91 GLN A CA 1
ATOM 640 C C . GLN A 1 91 ? -21.531 3.055 12.580 1.00 64.75 91 GLN A C 1
ATOM 642 O O . GLN A 1 91 ? -20.413 3.495 12.864 1.00 64.75 91 GLN A O 1
ATOM 647 N N . ARG A 1 92 ? -22.309 3.651 11.664 1.00 68.19 92 ARG A N 1
ATOM 648 C CA . ARG A 1 92 ? -21.936 4.883 10.963 1.00 68.19 92 ARG A CA 1
ATOM 649 C C . ARG A 1 92 ? -21.852 6.032 11.957 1.00 68.19 92 ARG A C 1
ATOM 651 O O . ARG A 1 92 ? -22.860 6.506 12.475 1.00 68.19 92 ARG A O 1
ATOM 658 N N . GLN A 1 93 ? -20.637 6.507 12.202 1.00 62.97 93 GLN A N 1
ATOM 659 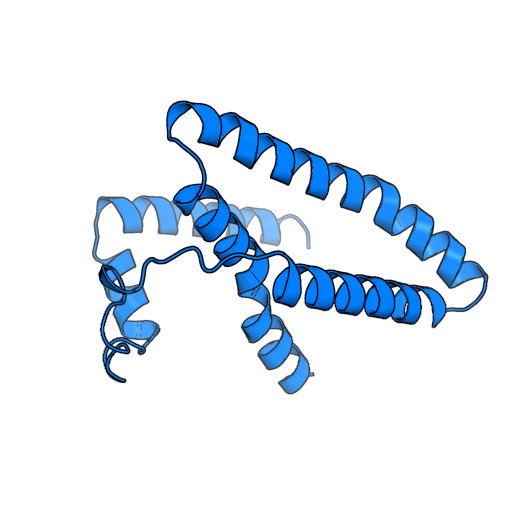C CA . GLN A 1 93 ? -20.454 7.747 12.942 1.00 62.97 93 GLN A CA 1
ATOM 660 C C . GLN A 1 93 ? -20.931 8.928 12.081 1.00 62.97 93 GLN A C 1
ATOM 662 O O . GLN A 1 93 ? -20.736 8.907 10.860 1.00 62.97 93 GLN A O 1
ATOM 667 N N . PRO A 1 94 ? -21.555 9.961 12.679 1.00 67.19 94 PRO A N 1
ATOM 668 C CA . PRO A 1 94 ? -21.854 11.194 11.961 1.00 67.19 94 PRO A CA 1
ATOM 669 C C . PRO A 1 94 ? -20.567 11.756 11.347 1.00 67.19 94 PRO A C 1
ATOM 671 O O . PRO A 1 94 ? -19.490 11.609 11.932 1.00 67.19 94 PRO A O 1
ATOM 674 N N . LEU A 1 95 ? -20.683 12.379 10.165 1.00 64.62 95 LEU A N 1
ATOM 675 C CA . LEU A 1 95 ? -19.540 12.950 9.449 1.00 64.62 95 LEU A CA 1
ATOM 676 C C . LEU A 1 95 ? -18.668 13.761 10.425 1.00 64.62 95 LEU A C 1
ATOM 678 O O . LEU A 1 95 ? -19.208 14.617 11.137 1.00 64.62 95 LEU A O 1
ATOM 682 N N . PRO A 1 96 ? -17.347 13.499 10.488 1.00 65.75 96 PRO A N 1
ATOM 683 C CA . PRO A 1 96 ? -16.466 14.209 11.397 1.00 65.75 96 PRO A CA 1
ATOM 684 C C . PRO A 1 96 ? -16.594 15.710 11.169 1.00 65.75 96 PRO A C 1
ATOM 686 O O . PRO A 1 96 ? -16.599 16.191 10.035 1.00 65.75 96 PRO A O 1
ATOM 689 N N . THR A 1 97 ? -16.686 16.469 12.254 1.00 72.94 97 THR A N 1
ATOM 690 C CA . THR A 1 97 ? -16.729 17.931 12.152 1.00 72.94 97 THR A CA 1
ATOM 691 C C . THR A 1 97 ? -15.440 18.455 11.494 1.00 72.94 97 THR A C 1
ATOM 693 O O . THR A 1 97 ? -14.375 17.861 11.681 1.00 72.94 97 THR A O 1
ATOM 696 N N . PRO A 1 98 ? -15.460 19.601 10.783 1.00 67.50 98 PRO A N 1
ATOM 697 C CA . PRO A 1 98 ? -14.253 20.189 10.181 1.00 67.50 98 PRO A CA 1
ATOM 698 C C . PRO A 1 98 ? -13.100 20.390 11.180 1.00 67.50 98 PRO A C 1
ATOM 700 O O . PRO A 1 98 ? -11.927 20.287 10.833 1.00 67.50 98 PRO A O 1
ATOM 703 N N . ALA A 1 99 ? -13.430 20.601 12.458 1.00 64.38 99 ALA A N 1
ATOM 704 C CA . ALA A 1 99 ? -12.467 20.699 13.551 1.00 64.38 99 ALA A CA 1
ATOM 705 C C . ALA A 1 99 ? -11.802 19.356 13.932 1.00 64.38 99 ALA A C 1
ATOM 707 O O . ALA A 1 99 ? -10.694 19.358 14.472 1.00 64.38 99 ALA A O 1
ATOM 708 N N . GLN A 1 100 ? -12.462 18.221 13.676 1.00 63.78 100 GLN A N 1
ATOM 709 C CA . GLN A 1 100 ? -11.926 16.865 13.852 1.00 63.78 100 GLN A CA 1
ATOM 710 C C . GLN A 1 100 ? -11.122 16.391 12.637 1.00 63.78 100 GLN A C 1
ATOM 712 O O . GLN A 1 100 ? -10.256 15.538 12.805 1.00 63.78 100 GLN A O 1
ATOM 717 N N . LEU A 1 101 ? -11.359 16.974 11.457 1.00 66.38 101 LEU A N 1
ATOM 718 C CA . LEU A 1 101 ? -10.572 16.750 10.239 1.00 66.38 101 LEU A CA 1
ATOM 719 C C . LEU A 1 101 ? -9.217 17.471 10.252 1.00 66.38 101 LEU A C 1
ATOM 721 O O . LEU A 1 101 ? -8.426 17.264 9.340 1.00 66.38 101 LEU A O 1
ATOM 725 N N . ASN A 1 102 ? -8.928 18.306 11.260 1.00 77.44 102 ASN A N 1
ATOM 726 C CA . ASN A 1 102 ? -7.654 19.015 11.351 1.00 77.44 102 ASN A CA 1
ATOM 727 C C . ASN A 1 102 ? -6.498 18.026 11.639 1.00 77.44 102 ASN A C 1
ATOM 729 O O . ASN A 1 102 ? -6.373 17.553 12.780 1.00 77.44 102 ASN A O 1
ATOM 733 N N . PRO A 1 103 ? -5.620 17.751 10.653 1.00 73.06 103 PRO A N 1
ATOM 734 C CA . PRO A 1 103 ? -4.578 16.735 10.778 1.00 73.06 103 PRO A CA 1
ATOM 735 C C . PRO A 1 103 ? -3.537 17.105 11.841 1.00 73.06 103 PRO A C 1
ATOM 737 O O . PRO A 1 103 ? -3.033 16.230 12.542 1.00 73.06 103 PRO A O 1
ATOM 740 N N . PHE A 1 104 ? -3.275 18.400 12.052 1.00 80.19 104 PHE A N 1
ATOM 741 C CA . PHE A 1 104 ? -2.321 18.867 13.061 1.00 80.19 104 PHE A CA 1
ATOM 742 C C . PHE A 1 104 ? -2.798 18.573 14.486 1.00 80.19 104 PHE A C 1
ATOM 744 O O . PHE A 1 104 ? -2.009 18.182 15.345 1.00 80.19 104 PHE A O 1
ATOM 751 N N . ARG A 1 105 ? -4.106 18.701 14.741 1.00 76.12 105 ARG A N 1
ATOM 752 C CA . ARG A 1 105 ? -4.688 18.434 16.065 1.00 76.12 105 ARG A CA 1
ATOM 753 C C . ARG A 1 105 ? -4.748 16.937 16.368 1.00 76.12 105 ARG A C 1
ATOM 755 O O . ARG A 1 105 ? -4.584 16.540 17.521 1.00 76.12 105 ARG A O 1
ATOM 762 N N . GLN A 1 106 ? -4.966 16.107 15.349 1.00 75.50 106 GLN A N 1
ATOM 763 C CA . GLN A 1 106 ? -4.874 14.652 15.478 1.00 75.50 106 GLN A CA 1
ATOM 764 C C . GLN A 1 106 ? -3.431 14.216 15.747 1.00 75.50 106 GLN A C 1
ATOM 766 O O . GLN A 1 106 ? -3.195 13.459 16.686 1.00 75.50 106 GLN A O 1
ATOM 771 N N . LEU A 1 107 ? -2.464 14.767 15.007 1.00 76.81 107 LEU A N 1
ATOM 772 C CA . LEU A 1 107 ? -1.044 14.495 15.215 1.00 76.81 107 LEU A CA 1
ATOM 773 C C . LEU A 1 107 ? -0.592 14.892 16.628 1.00 76.81 107 LEU A C 1
ATOM 775 O O . LEU A 1 107 ? 0.051 14.101 17.311 1.00 76.81 107 LEU A O 1
ATOM 779 N N . GLN A 1 108 ? -1.000 16.071 17.111 1.00 78.94 108 GLN A N 1
ATOM 780 C CA . GLN A 1 108 ? -0.694 16.519 18.471 1.00 78.94 108 GLN A CA 1
ATOM 781 C C . GLN A 1 108 ? -1.267 15.571 19.534 1.00 78.94 108 GLN A C 1
ATOM 783 O O . GLN A 1 108 ? -0.594 15.281 20.516 1.00 78.94 108 GLN A O 1
ATOM 788 N N . ARG A 1 109 ? -2.486 15.048 19.345 1.00 76.19 109 ARG A N 1
ATOM 789 C CA . ARG A 1 109 ? -3.089 14.070 20.269 1.00 76.19 109 ARG A CA 1
ATOM 790 C C . ARG A 1 109 ? -2.369 12.724 20.252 1.00 76.19 109 ARG A C 1
ATOM 792 O O . ARG A 1 109 ? -2.212 12.117 21.307 1.00 76.19 109 ARG A O 1
ATOM 799 N N . LEU A 1 110 ? -1.932 12.268 19.078 1.00 74.69 110 LEU A N 1
ATOM 800 C CA . LEU A 1 110 ? -1.161 11.032 18.936 1.00 74.69 110 LEU A CA 1
ATOM 801 C C . LEU A 1 110 ? 0.212 11.152 19.612 1.00 74.69 110 LEU A C 1
ATOM 803 O O . LEU A 1 110 ? 0.613 10.240 20.330 1.00 74.69 110 LEU A O 1
ATOM 807 N N . LEU A 1 111 ? 0.889 12.293 19.448 1.00 76.25 111 LEU A N 1
ATOM 808 C CA . LEU A 1 111 ? 2.180 12.574 20.085 1.00 76.25 111 LEU A CA 1
ATOM 809 C C . LEU A 1 111 ? 2.061 12.843 21.594 1.00 76.25 111 LEU A C 1
ATOM 811 O O . LEU A 1 111 ? 2.965 12.489 22.344 1.00 76.25 111 LEU A O 1
ATOM 815 N N . ALA A 1 112 ? 0.948 13.423 22.052 1.00 79.25 112 ALA A N 1
ATOM 816 C CA . ALA A 1 112 ? 0.682 13.657 23.472 1.00 79.25 112 ALA A CA 1
ATOM 817 C C . ALA A 1 112 ? 0.387 12.367 24.256 1.00 79.25 112 ALA A C 1
ATOM 819 O O . ALA A 1 112 ? 0.448 12.373 25.484 1.00 79.25 112 ALA A O 1
ATOM 820 N N . ASN A 1 113 ? 0.057 11.263 23.578 1.00 81.00 113 ASN A N 1
ATOM 821 C CA . ASN A 1 113 ? -0.138 9.977 24.233 1.00 81.00 113 ASN A CA 1
ATOM 822 C C . ASN A 1 113 ? 1.233 9.339 24.536 1.00 81.00 113 ASN A C 1
ATOM 824 O O . ASN A 1 113 ? 1.908 8.913 23.599 1.00 81.00 113 ASN A O 1
ATOM 828 N N . PRO A 1 11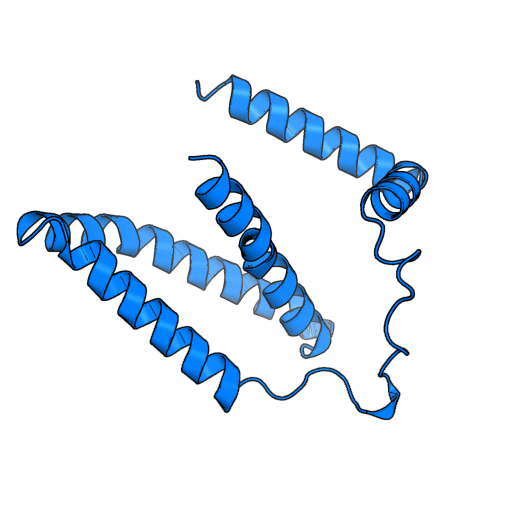4 ? 1.649 9.195 25.809 1.00 73.62 114 PRO A N 1
ATOM 829 C CA . PRO A 1 114 ? 3.003 8.760 26.164 1.00 73.62 114 PRO A CA 1
ATOM 830 C C . PRO A 1 114 ? 3.353 7.346 25.673 1.00 73.62 114 PRO A C 1
ATOM 832 O O . PRO A 1 114 ? 4.526 7.043 25.473 1.00 73.62 114 PRO A O 1
ATOM 835 N N . ARG A 1 115 ? 2.356 6.485 25.416 1.00 75.06 115 ARG A N 1
ATOM 836 C CA . ARG A 1 115 ? 2.577 5.140 24.851 1.00 75.06 115 ARG A CA 1
ATOM 837 C C . ARG A 1 115 ? 2.807 5.155 23.338 1.00 75.06 115 ARG A C 1
ATOM 839 O O . ARG A 1 115 ? 3.551 4.327 22.830 1.00 75.06 115 ARG A O 1
ATOM 846 N N . VAL A 1 116 ? 2.167 6.081 22.623 1.00 78.88 116 VAL A N 1
ATOM 847 C CA . VAL A 1 116 ? 2.231 6.171 21.153 1.00 78.88 116 VAL A CA 1
ATOM 848 C C . VAL A 1 116 ? 3.332 7.131 20.718 1.00 78.88 116 VAL A C 1
ATOM 850 O O . VAL A 1 116 ? 4.053 6.825 19.779 1.00 78.88 116 VAL A O 1
ATOM 853 N N . GLY A 1 117 ? 3.521 8.242 21.432 1.00 77.81 117 GLY A N 1
ATOM 854 C CA . GLY A 1 117 ? 4.564 9.227 21.162 1.00 77.81 117 GLY A CA 1
ATOM 855 C C . GLY A 1 117 ? 5.968 8.628 21.228 1.00 77.81 117 GLY A C 1
ATOM 856 O O . GLY A 1 117 ? 6.759 8.864 20.322 1.00 77.81 117 GLY A O 1
ATOM 857 N N . GLY A 1 118 ? 6.258 7.782 22.225 1.00 81.31 118 GLY A N 1
ATOM 858 C CA . GLY A 1 118 ? 7.548 7.086 22.325 1.00 81.31 118 GLY A CA 1
ATOM 859 C C . GLY A 1 118 ? 7.807 6.127 21.156 1.00 81.31 118 GLY A C 1
ATOM 860 O O . GLY A 1 118 ? 8.883 6.155 20.562 1.00 81.31 118 GLY A O 1
ATOM 861 N N . LEU A 1 119 ? 6.802 5.331 20.771 1.00 81.81 119 LEU A N 1
ATOM 862 C CA . LEU A 1 119 ? 6.888 4.427 19.617 1.00 81.81 119 LEU A CA 1
ATOM 863 C C . LEU A 1 119 ? 7.009 5.192 18.295 1.00 81.81 119 LEU A C 1
ATOM 865 O O . LEU A 1 119 ? 7.840 4.844 17.462 1.00 81.81 119 LEU A O 1
ATOM 869 N N . ALA A 1 120 ? 6.218 6.249 18.111 1.00 81.56 120 ALA A N 1
ATOM 870 C CA . ALA A 1 120 ? 6.243 7.083 16.915 1.00 81.56 120 ALA A CA 1
ATOM 871 C C . ALA A 1 120 ? 7.592 7.789 16.749 1.00 81.56 120 ALA A C 1
ATOM 873 O O . ALA A 1 120 ? 8.128 7.830 15.646 1.00 81.56 120 ALA A O 1
ATOM 874 N N . LEU A 1 121 ? 8.166 8.304 17.840 1.00 82.38 121 LEU A N 1
ATOM 875 C CA . LEU A 1 121 ? 9.467 8.966 17.827 1.00 82.38 121 LEU A CA 1
ATOM 876 C C . LEU A 1 121 ? 10.595 7.958 17.566 1.00 82.38 121 LEU A C 1
ATOM 878 O O . LEU A 1 121 ? 11.459 8.230 16.740 1.00 82.38 121 LEU A O 1
ATOM 882 N N . GLY A 1 122 ? 10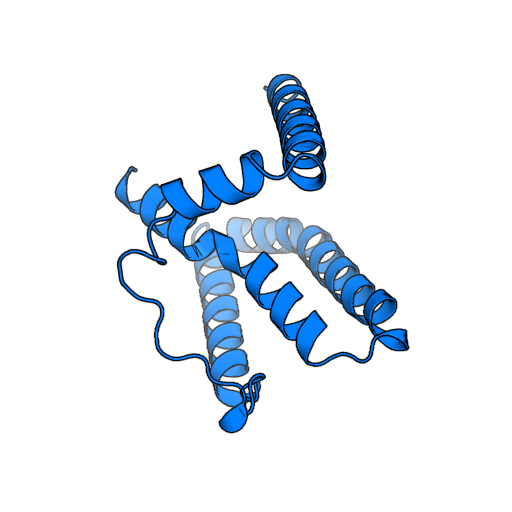.535 6.763 18.165 1.00 84.25 122 GLY A N 1
ATOM 883 C CA . GLY A 1 122 ? 11.461 5.667 17.859 1.00 84.25 122 GLY A CA 1
ATOM 884 C C . GLY A 1 122 ? 11.394 5.219 16.394 1.00 84.25 122 GLY A C 1
ATOM 885 O O . GLY A 1 122 ? 12.426 5.085 15.740 1.00 84.25 122 GLY A O 1
ATOM 886 N N . PHE A 1 123 ? 10.188 5.059 15.845 1.00 83.75 123 PHE A N 1
ATOM 887 C CA . PHE A 1 123 ? 9.981 4.705 14.439 1.00 83.75 123 PHE A CA 1
ATOM 888 C C . PHE A 1 123 ? 10.453 5.817 13.491 1.00 83.75 123 PHE A C 1
ATOM 890 O O . PHE A 1 123 ? 11.087 5.540 12.477 1.00 83.75 123 PHE A O 1
ATOM 897 N N . CYS A 1 124 ? 10.203 7.081 13.845 1.00 83.62 124 CYS A N 1
ATOM 898 C CA . CYS A 1 124 ? 10.662 8.247 13.093 1.00 83.62 124 CYS A CA 1
ATOM 899 C C . CYS A 1 124 ? 12.193 8.324 13.057 1.00 83.62 124 CYS A C 1
ATOM 901 O O . CYS A 1 124 ? 12.773 8.457 11.983 1.00 83.62 124 CYS A O 1
ATOM 903 N N . LEU A 1 125 ? 12.855 8.166 14.209 1.00 86.38 125 LEU A N 1
ATOM 904 C CA . LEU A 1 125 ? 14.316 8.132 14.293 1.00 86.38 125 LEU A CA 1
ATOM 905 C C . LEU A 1 125 ? 14.899 6.970 13.487 1.00 86.38 125 LEU A C 1
ATOM 907 O O . LEU A 1 125 ? 15.853 7.173 12.743 1.00 86.38 125 LEU A O 1
ATOM 911 N N . PHE A 1 126 ? 14.303 5.779 13.578 1.00 87.00 126 PHE A N 1
ATOM 912 C CA . PHE A 1 126 ? 14.714 4.631 12.772 1.00 87.00 126 PHE A CA 1
ATOM 913 C C . PHE A 1 126 ? 14.646 4.939 11.271 1.00 87.00 126 PHE A C 1
ATOM 915 O O . PHE A 1 126 ? 15.632 4.745 10.565 1.00 87.00 126 PHE A O 1
ATOM 922 N N . PHE A 1 127 ? 13.519 5.470 10.783 1.00 82.44 127 PHE A N 1
ATOM 923 C CA . PHE A 1 127 ? 13.363 5.814 9.368 1.00 82.44 127 PHE A CA 1
ATOM 924 C C . PHE A 1 127 ? 14.291 6.944 8.921 1.00 82.44 127 PHE A C 1
ATOM 926 O O . PHE A 1 127 ? 14.801 6.893 7.803 1.00 82.44 127 PHE A O 1
ATOM 933 N N . LEU A 1 128 ? 14.520 7.945 9.772 1.00 86.06 128 LEU A N 1
ATOM 934 C CA . LEU A 1 128 ? 15.420 9.064 9.496 1.00 86.06 128 LEU A CA 1
ATOM 935 C C . LEU A 1 128 ? 16.865 8.584 9.342 1.00 86.06 128 LEU A C 1
ATOM 937 O O . LEU A 1 128 ? 17.542 8.956 8.387 1.00 86.06 128 LEU A O 1
ATOM 941 N N . VAL A 1 129 ? 17.307 7.705 10.240 1.00 85.50 129 VAL A N 1
ATOM 942 C CA . VAL A 1 129 ? 18.630 7.082 10.181 1.00 85.50 129 VAL A CA 1
ATOM 943 C C . VAL A 1 129 ? 18.743 6.164 8.961 1.00 85.50 129 VAL A C 1
ATOM 945 O O . VAL A 1 129 ? 19.701 6.275 8.204 1.00 85.50 129 VAL A O 1
ATOM 948 N N . PHE A 1 130 ? 17.749 5.306 8.719 1.00 79.88 130 PHE A N 1
ATOM 949 C CA . PHE A 1 130 ? 17.744 4.376 7.588 1.00 79.88 130 PHE A CA 1
ATOM 950 C C . PHE A 1 130 ? 17.819 5.099 6.236 1.00 79.88 130 PHE A C 1
ATOM 952 O O . PHE A 1 130 ? 18.655 4.752 5.409 1.00 79.88 130 PHE A O 1
ATOM 959 N N . ASN A 1 131 ? 17.002 6.139 6.030 1.00 78.88 131 ASN A N 1
ATOM 960 C CA . ASN A 1 131 ? 17.023 6.917 4.787 1.00 78.88 131 ASN A CA 1
ATOM 961 C C . ASN A 1 131 ? 18.316 7.728 4.626 1.00 78.88 131 ASN A C 1
ATOM 963 O O . ASN A 1 131 ? 18.781 7.891 3.501 1.00 78.88 131 ASN A O 1
ATOM 967 N N . GLY A 1 132 ? 18.906 8.206 5.727 1.00 78.38 132 GLY A N 1
ATOM 968 C CA . GLY A 1 132 ? 20.181 8.927 5.709 1.00 78.38 132 GLY A CA 1
ATOM 969 C C . GLY A 1 132 ? 21.395 8.057 5.363 1.00 78.38 132 GLY A C 1
ATOM 970 O O . GLY A 1 132 ? 22.395 8.587 4.898 1.00 78.38 132 GLY A O 1
ATOM 971 N N . PHE A 1 133 ? 21.319 6.735 5.550 1.00 72.38 133 PHE A N 1
ATOM 972 C CA . PHE A 1 133 ? 22.377 5.801 5.140 1.00 72.38 133 PHE A CA 1
ATOM 973 C C . PHE A 1 133 ? 22.276 5.351 3.675 1.00 72.38 133 PHE A C 1
ATOM 975 O O . PHE A 1 133 ? 23.235 4.798 3.143 1.00 72.38 133 PHE A O 1
ATOM 982 N N . THR A 1 134 ? 21.124 5.548 3.027 1.00 60.72 134 THR A N 1
ATOM 983 C CA . THR A 1 134 ? 20.856 5.088 1.651 1.00 60.72 134 THR A CA 1
ATOM 984 C C . THR A 1 134 ? 21.019 6.170 0.575 1.00 60.72 134 THR A C 1
ATOM 986 O O . THR A 1 134 ? 20.667 5.928 -0.580 1.00 60.72 134 THR A O 1
ATOM 989 N N . THR A 1 135 ? 21.536 7.346 0.937 1.00 46.72 135 THR A N 1
ATOM 990 C CA . THR A 1 135 ? 21.935 8.431 0.019 1.00 46.72 135 THR A CA 1
ATOM 991 C C . THR A 1 135 ? 23.444 8.562 -0.028 1.00 46.72 135 THR A C 1
ATOM 993 O O . THR A 1 135 ? 23.980 8.694 -1.147 1.00 46.72 135 THR A O 1
#

Sequence (135 aa):
MFLGRILDGATGGTAATAQAVIADVTPPDRRARAFGLIGIAFGLGFMLGPGLGGLLAGINVRLPILVALGFALLNLLLAITGLKESLPPDQRQPLPTPAQLNPFRQLQRLLANPRVGGLALGFCLFFLVFNGFTT

InterPro domains:
  IPR001958 Tetracycline resistance protein TetA/multidrug resistance protein MdtG-like [PR01035] (5-26)
  IPR001958 Tetracycline resistance protein TetA/multidrug resistance protein MdtG-like [PR01035] (35-57)
  IPR001958 Tetracycline resistance protein TetA/multidrug resistance protein MdtG-like [PR01035] (63-83)
  IPR011701 Major facilitator superfamily [PF07690] (1-135)
  IPR020846 Major facilitator superfamily domain [PS50850] (1-135)
  IPR036259 MFS transporter superfamily [G3DSA:1.20.1250.20] (1-135)
  IPR036259 MFS transporter superfamily [SSF103473] (1-135)